Protein AF-A0A3M0XCK5-F1 (afdb_monomer)

pLDDT: mean 71.59, std 13.62, range [34.06, 92.69]

Nearest PDB structures (foldseek):
  4j7a-assembly2_C  TM=4.724E-01  e=4.457E+00  uncultured bacterium
  4nx9-assembly1_A  TM=5.569E-01  e=8.653E+00  Pseudomonas aeruginosa

Secondary structure (DSSP, 8-state):
-HHHHHHHHHHHHHHHHHHHHHHHHHHHHHHHHHHHH---------EEEEEEEEE-TTS-EEEEEEEEETT--HHHHHHHHHHHHHHHT--TTS--SEEEES-TT-------

Mean predicted aligned error: 17.14 Å

Structure (mmCIF, N/CA/C/O backbone):
data_AF-A0A3M0XCK5-F1
#
_entry.id   AF-A0A3M0XCK5-F1
#
loop_
_atom_site.group_PDB
_atom_site.id
_atom_site.type_symbol
_atom_site.label_atom_id
_atom_site.label_alt_id
_atom_site.label_comp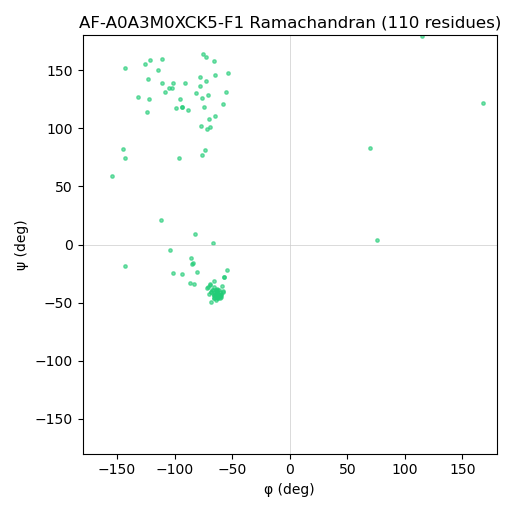_id
_atom_site.label_asym_id
_atom_site.label_entity_id
_atom_site.label_seq_id
_atom_site.pdbx_PDB_ins_code
_atom_site.Cartn_x
_atom_site.Cartn_y
_atom_site.Cartn_z
_atom_site.occupancy
_atom_site.B_iso_or_equiv
_atom_site.auth_seq_id
_atom_site.auth_comp_id
_atom_site.auth_asym_id
_atom_site.auth_atom_id
_atom_site.pdbx_PDB_model_num
ATOM 1 N N . MET A 1 1 ? 56.580 -17.376 -54.289 1.00 51.50 1 MET A N 1
ATOM 2 C CA . MET A 1 1 ? 55.164 -17.792 -54.168 1.00 51.50 1 MET A CA 1
ATOM 3 C C . MET A 1 1 ? 54.723 -18.289 -52.784 1.00 51.50 1 MET A C 1
ATOM 5 O O . MET A 1 1 ? 53.532 -18.282 -52.539 1.00 51.50 1 MET A O 1
ATOM 9 N N . LYS A 1 2 ? 55.600 -18.695 -51.843 1.00 52.06 2 LYS A N 1
ATOM 10 C CA . LYS A 1 2 ? 55.170 -19.119 -50.481 1.00 52.06 2 LYS A CA 1
ATOM 11 C C . LYS A 1 2 ? 54.982 -17.973 -49.466 1.00 52.06 2 LYS A C 1
ATOM 13 O O . LYS A 1 2 ? 54.391 -18.191 -48.415 1.00 52.06 2 LYS A O 1
ATOM 18 N N . LYS A 1 3 ? 55.524 -16.781 -49.748 1.00 56.19 3 LYS A N 1
ATOM 19 C CA . LYS A 1 3 ? 55.550 -15.635 -48.820 1.00 56.19 3 LYS A CA 1
ATOM 20 C C . LYS A 1 3 ? 54.241 -14.833 -48.847 1.00 56.19 3 LYS A C 1
ATOM 22 O O . LYS A 1 3 ? 53.794 -14.386 -47.798 1.00 56.19 3 LYS A O 1
ATOM 27 N N . ASP A 1 4 ? 53.607 -14.746 -50.015 1.00 59.53 4 ASP A N 1
ATOM 28 C CA . ASP A 1 4 ? 52.388 -13.955 -50.238 1.00 59.53 4 ASP A CA 1
ATOM 29 C C . ASP A 1 4 ? 51.154 -14.587 -49.577 1.00 59.53 4 ASP A C 1
ATOM 31 O O . ASP A 1 4 ? 50.354 -13.892 -48.957 1.00 59.53 4 ASP A O 1
ATOM 35 N N . ASN A 1 5 ? 51.059 -15.922 -49.586 1.00 64.62 5 ASN A N 1
ATOM 36 C CA . ASN A 1 5 ? 49.941 -16.642 -48.965 1.00 64.62 5 ASN A CA 1
ATOM 37 C C . ASN A 1 5 ? 49.905 -16.482 -47.437 1.00 64.62 5 ASN A C 1
ATOM 39 O O . ASN A 1 5 ? 48.830 -16.337 -46.869 1.00 64.62 5 ASN A O 1
ATOM 43 N N . LYS A 1 6 ? 51.069 -16.433 -46.769 1.00 71.88 6 LYS A N 1
ATOM 44 C CA . LYS A 1 6 ? 51.130 -16.208 -45.312 1.00 71.88 6 LYS A CA 1
ATOM 45 C C . LYS A 1 6 ? 50.719 -14.789 -44.920 1.00 71.88 6 LYS A C 1
ATOM 47 O O . LYS A 1 6 ? 50.135 -14.583 -43.858 1.00 71.88 6 LYS A O 1
ATOM 52 N N . LEU A 1 7 ? 51.037 -13.813 -45.770 1.00 74.19 7 LEU A N 1
ATOM 53 C CA . LEU A 1 7 ? 50.637 -12.419 -45.585 1.00 74.19 7 LEU A CA 1
ATOM 54 C C . LEU A 1 7 ? 49.121 -12.266 -45.750 1.00 74.19 7 LEU A C 1
ATOM 56 O O . LEU A 1 7 ? 48.487 -11.599 -44.936 1.00 74.19 7 LEU A O 1
ATOM 60 N N . LEU A 1 8 ? 48.543 -12.957 -46.738 1.00 79.12 8 LEU A N 1
ATOM 61 C CA . LEU A 1 8 ? 47.099 -13.002 -46.957 1.00 79.12 8 LEU A CA 1
ATOM 62 C C . LEU A 1 8 ? 46.362 -13.679 -45.790 1.00 79.12 8 LEU A C 1
ATOM 64 O O . LEU A 1 8 ? 45.410 -13.109 -45.269 1.00 79.12 8 LEU A O 1
ATOM 68 N N . GLU A 1 9 ? 46.824 -14.844 -45.324 1.00 78.88 9 GLU A N 1
ATOM 69 C CA . GLU A 1 9 ? 46.229 -15.539 -44.170 1.00 78.88 9 GLU A CA 1
ATOM 70 C C . GLU A 1 9 ? 46.262 -14.681 -42.901 1.00 78.88 9 GLU A C 1
ATOM 72 O O . GLU A 1 9 ? 45.264 -14.588 -42.188 1.00 78.88 9 GLU A O 1
ATOM 77 N N . THR A 1 10 ? 47.381 -13.999 -42.643 1.00 84.25 10 THR A N 1
ATOM 78 C CA . THR A 1 10 ? 47.520 -13.123 -41.468 1.00 84.25 10 THR A CA 1
ATOM 79 C C . THR A 1 10 ? 46.604 -11.900 -41.572 1.00 84.25 10 THR A C 1
ATOM 81 O O . THR A 1 10 ? 45.992 -11.504 -40.580 1.00 84.25 10 THR A O 1
ATOM 84 N N . ALA A 1 11 ? 46.460 -11.323 -42.770 1.00 83.62 11 ALA A N 1
ATOM 85 C CA . ALA A 1 11 ? 45.554 -10.202 -43.009 1.00 83.62 11 ALA A CA 1
ATOM 86 C C . ALA A 1 11 ? 44.083 -10.604 -42.821 1.00 83.62 11 ALA A C 1
ATOM 88 O O . ALA A 1 11 ? 43.331 -9.883 -42.167 1.00 83.62 11 ALA A O 1
ATOM 89 N N . VAL A 1 12 ? 43.684 -11.775 -43.332 1.00 88.06 12 VAL A N 1
ATOM 90 C CA . VAL A 1 12 ? 42.327 -12.317 -43.157 1.00 88.06 12 VAL A CA 1
ATOM 91 C C . VAL A 1 12 ? 42.046 -12.601 -41.681 1.00 88.06 12 VAL A C 1
ATOM 93 O O . VAL A 1 12 ? 40.998 -12.201 -41.176 1.00 88.06 12 VAL A O 1
ATOM 96 N N . LEU A 1 13 ? 42.995 -13.209 -40.962 1.00 87.62 13 LEU A N 1
ATOM 97 C CA . LEU A 1 13 ? 42.865 -13.470 -39.526 1.00 87.62 13 LEU A CA 1
ATOM 98 C C . LEU A 1 13 ? 42.688 -12.166 -38.730 1.00 87.62 13 LEU A C 1
ATOM 100 O O . LEU A 1 13 ? 41.816 -12.079 -37.866 1.00 87.62 13 LEU A O 1
ATOM 104 N N . GLY A 1 14 ? 43.467 -11.130 -39.057 1.00 89.00 14 GLY A N 1
ATOM 105 C CA . GLY A 1 14 ? 43.337 -9.808 -38.442 1.00 89.00 14 GLY A CA 1
ATOM 106 C C . GLY A 1 14 ? 41.962 -9.179 -38.679 1.00 89.00 14 GLY A C 1
ATOM 107 O O . GLY A 1 14 ? 41.361 -8.632 -37.755 1.00 89.00 14 GLY A O 1
ATOM 108 N N . LEU A 1 15 ? 41.421 -9.315 -39.890 1.00 90.44 15 LEU A N 1
ATOM 109 C CA . LEU A 1 15 ? 40.112 -8.773 -40.262 1.00 90.44 15 LEU A CA 1
ATOM 110 C C . LEU A 1 15 ? 38.966 -9.462 -39.500 1.00 90.44 15 LEU A C 1
ATOM 112 O O . LEU A 1 15 ? 38.040 -8.793 -39.032 1.00 90.44 15 LEU A O 1
ATOM 116 N N . VAL A 1 16 ? 39.062 -10.780 -39.298 1.00 92.69 16 VAL A N 1
ATOM 117 C CA . VAL A 1 16 ? 38.109 -11.561 -38.486 1.00 92.69 16 VAL A CA 1
ATOM 118 C C . VAL A 1 16 ? 38.147 -11.134 -37.014 1.00 92.69 16 VAL A C 1
ATOM 120 O O . VAL A 1 16 ? 37.102 -10.964 -36.388 1.00 92.69 16 VAL A O 1
ATOM 123 N N . ILE A 1 17 ? 39.337 -10.897 -36.459 1.00 92.38 17 ILE A N 1
ATOM 124 C CA . ILE A 1 17 ? 39.481 -10.443 -35.068 1.00 92.38 17 ILE A CA 1
ATOM 125 C C . ILE A 1 17 ? 38.866 -9.049 -34.883 1.00 92.38 17 ILE A C 1
ATOM 127 O O . ILE A 1 17 ? 38.115 -8.828 -33.932 1.00 92.38 17 ILE A O 1
ATOM 131 N N . ILE A 1 18 ? 39.134 -8.118 -35.804 1.00 92.62 18 ILE A N 1
ATOM 132 C CA . ILE A 1 18 ? 38.596 -6.750 -35.737 1.00 92.62 18 ILE A CA 1
ATOM 133 C C . ILE A 1 18 ? 37.066 -6.763 -35.827 1.00 92.62 18 ILE A C 1
ATOM 135 O O . ILE A 1 18 ? 36.396 -6.126 -35.016 1.00 92.62 18 ILE A O 1
ATOM 139 N N . THR A 1 19 ? 36.500 -7.517 -36.771 1.00 91.25 19 THR A N 1
ATOM 140 C CA . THR A 1 19 ? 35.037 -7.630 -36.912 1.00 91.25 19 THR A CA 1
ATOM 141 C C . THR A 1 19 ? 34.385 -8.275 -35.689 1.00 91.25 19 THR A C 1
ATOM 143 O O . THR A 1 19 ? 33.349 -7.788 -35.230 1.00 91.25 19 THR A O 1
ATOM 146 N N . GLY A 1 20 ? 35.017 -9.292 -35.094 1.00 91.81 20 GLY A N 1
ATOM 147 C CA . GLY A 1 20 ? 34.568 -9.889 -33.835 1.00 91.81 20 GLY A CA 1
ATOM 148 C C . GLY A 1 20 ? 34.554 -8.893 -32.670 1.00 91.81 20 GLY A C 1
ATOM 149 O O . GLY A 1 20 ? 33.559 -8.798 -31.951 1.00 91.81 20 GLY A O 1
ATOM 150 N N . LEU A 1 21 ? 35.617 -8.098 -32.511 1.00 92.38 21 LEU A N 1
ATOM 151 C CA . LEU A 1 21 ? 35.701 -7.077 -31.459 1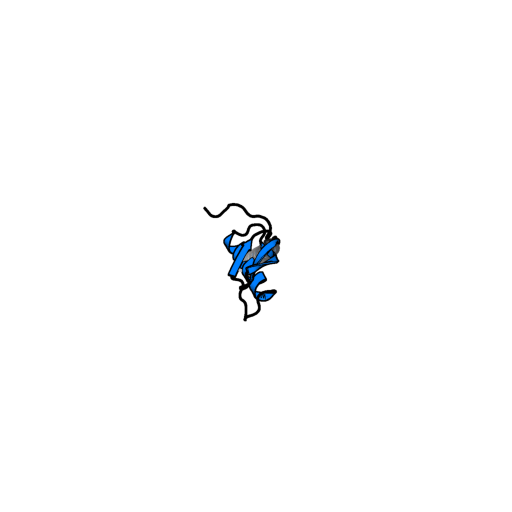.00 92.38 21 LEU A CA 1
ATOM 152 C C . LEU A 1 21 ? 34.630 -5.990 -31.616 1.00 92.38 21 LEU A C 1
ATOM 154 O O . LEU A 1 21 ? 34.017 -5.588 -30.626 1.00 92.38 21 LEU A O 1
ATOM 158 N N . VAL A 1 22 ? 34.361 -5.553 -32.848 1.00 90.31 22 VAL A N 1
ATOM 159 C CA . VAL A 1 22 ? 33.296 -4.581 -33.135 1.00 90.31 22 VAL A CA 1
ATOM 160 C C . VAL A 1 22 ? 31.925 -5.155 -32.771 1.00 90.31 22 VAL A C 1
ATOM 162 O O . VAL A 1 22 ? 31.147 -4.485 -32.093 1.00 90.31 22 VAL A O 1
ATOM 165 N N . ALA A 1 23 ? 31.632 -6.405 -33.141 1.00 88.06 23 ALA A N 1
ATOM 166 C CA . ALA A 1 23 ? 30.363 -7.048 -32.797 1.00 88.06 23 ALA A CA 1
ATOM 167 C C . ALA A 1 23 ? 30.153 -7.147 -31.274 1.00 88.06 23 ALA A C 1
ATOM 169 O O . ALA A 1 23 ? 29.082 -6.797 -30.774 1.00 88.06 23 ALA A O 1
ATOM 170 N N . ILE A 1 24 ? 31.189 -7.548 -30.527 1.00 87.88 24 ILE A N 1
ATOM 171 C CA . ILE A 1 24 ? 31.149 -7.622 -29.057 1.00 87.88 24 ILE A CA 1
ATOM 172 C C . ILE A 1 24 ? 30.919 -6.233 -28.449 1.00 87.88 24 ILE A C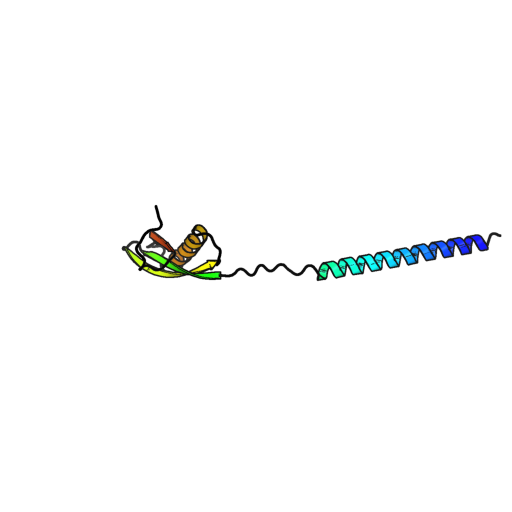 1
ATOM 174 O O . ILE A 1 24 ? 30.089 -6.085 -27.549 1.00 87.88 24 ILE A O 1
ATOM 178 N N . TYR A 1 25 ? 31.600 -5.206 -28.965 1.00 84.94 25 TYR A N 1
ATOM 179 C CA . TYR A 1 25 ? 31.425 -3.825 -28.518 1.00 84.94 25 TYR A CA 1
ATOM 180 C C . TYR A 1 25 ? 29.980 -3.335 -28.706 1.00 84.94 25 TYR A C 1
ATOM 182 O O . TYR A 1 25 ? 29.388 -2.776 -27.779 1.00 84.94 25 TYR A O 1
ATOM 190 N N . TYR A 1 26 ? 29.377 -3.608 -29.868 1.00 84.44 26 TYR A N 1
ATOM 191 C CA . TYR A 1 26 ? 27.976 -3.271 -30.130 1.00 84.44 26 TYR A CA 1
ATOM 192 C C . TYR A 1 26 ? 27.011 -4.034 -29.216 1.00 84.44 26 TYR A C 1
ATOM 194 O O . TYR A 1 26 ? 26.095 -3.424 -28.663 1.00 84.44 26 TYR A O 1
ATOM 202 N N . MET A 1 27 ? 27.219 -5.337 -28.996 1.00 80.75 27 MET A N 1
ATOM 203 C CA . MET A 1 27 ? 26.384 -6.110 -28.066 1.00 80.75 27 MET A CA 1
ATOM 204 C C . MET A 1 27 ? 26.472 -5.568 -26.634 1.00 80.75 27 MET A C 1
ATOM 206 O O . MET A 1 27 ? 25.451 -5.479 -25.952 1.00 80.75 27 MET A O 1
ATOM 210 N N . TYR A 1 28 ? 27.661 -5.154 -26.187 1.00 79.69 28 TYR A N 1
ATOM 211 C CA . TYR A 1 28 ? 27.846 -4.574 -24.859 1.00 79.69 28 TYR A CA 1
ATOM 212 C C . TYR A 1 28 ? 27.123 -3.230 -24.712 1.00 79.69 28 TYR A C 1
ATOM 214 O O . TYR A 1 28 ? 26.429 -3.018 -23.717 1.00 79.69 28 TYR A O 1
ATOM 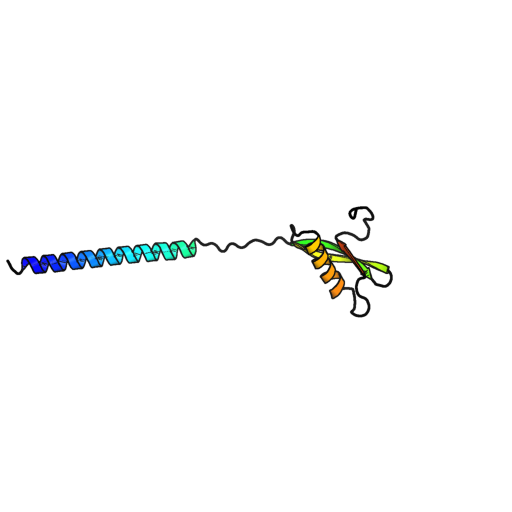222 N N . GLN A 1 29 ? 27.207 -2.350 -25.714 1.00 76.19 29 GLN A N 1
ATOM 223 C CA . GLN A 1 29 ? 26.471 -1.080 -25.729 1.00 76.19 29 GLN A CA 1
ATOM 224 C C . GLN A 1 29 ? 24.951 -1.276 -25.757 1.00 76.19 29 GLN A C 1
ATOM 226 O O . GLN A 1 29 ? 24.228 -0.599 -25.032 1.00 76.19 29 GLN A O 1
ATOM 231 N N . VAL A 1 30 ? 24.447 -2.224 -26.550 1.00 72.25 30 VAL A N 1
ATOM 232 C CA . VAL A 1 30 ? 23.004 -2.497 -26.629 1.00 72.25 30 VAL A CA 1
ATOM 233 C C . VAL A 1 30 ? 22.488 -3.103 -25.325 1.00 72.25 30 VAL A C 1
ATOM 235 O O . VAL A 1 30 ? 21.424 -2.707 -24.853 1.00 72.25 30 VAL A O 1
ATOM 238 N N . ASN A 1 31 ? 23.235 -4.023 -24.712 1.00 65.25 31 ASN A N 1
ATOM 239 C CA . ASN A 1 31 ? 22.831 -4.645 -23.451 1.00 65.25 31 ASN A CA 1
ATOM 240 C C . ASN A 1 31 ? 22.892 -3.662 -22.280 1.00 65.25 31 ASN A C 1
ATOM 242 O O . ASN A 1 31 ? 21.957 -3.614 -21.483 1.00 65.25 31 ASN A O 1
ATOM 246 N N . THR A 1 32 ? 23.942 -2.841 -22.199 1.00 63.09 32 THR A N 1
ATOM 247 C CA . THR A 1 32 ? 24.022 -1.784 -21.181 1.00 63.09 32 THR A CA 1
ATOM 248 C C . THR A 1 32 ? 22.949 -0.722 -21.418 1.00 63.09 32 THR A C 1
ATOM 250 O O . THR A 1 32 ? 22.197 -0.417 -20.499 1.00 63.09 32 THR A O 1
ATOM 253 N N . GLY A 1 33 ? 22.764 -0.250 -22.654 1.00 59.50 33 GLY A N 1
ATOM 254 C CA . GLY A 1 33 ? 21.701 0.693 -23.015 1.00 59.50 33 GLY A CA 1
ATOM 255 C C . GLY A 1 33 ? 20.292 0.181 -22.695 1.00 59.50 33 GLY A C 1
ATOM 256 O O . GLY A 1 33 ? 19.472 0.928 -22.165 1.00 59.50 33 GLY A O 1
ATOM 257 N N . ARG A 1 34 ? 20.006 -1.107 -22.932 1.00 58.81 34 ARG A N 1
ATOM 258 C CA . ARG A 1 34 ? 18.721 -1.728 -22.559 1.00 58.81 34 ARG A CA 1
ATOM 259 C C . ARG A 1 34 ? 18.542 -1.868 -21.048 1.00 58.81 34 ARG A C 1
ATOM 261 O O . ARG A 1 34 ? 17.424 -1.687 -20.576 1.00 58.81 34 ARG A O 1
ATOM 268 N N . ALA A 1 35 ? 19.614 -2.134 -20.300 1.00 58.66 35 ALA A N 1
ATOM 269 C CA . ALA A 1 35 ? 19.564 -2.201 -18.840 1.00 58.66 35 ALA A CA 1
ATOM 270 C C . ALA A 1 35 ? 19.238 -0.838 -18.199 1.00 58.66 35 ALA A C 1
ATOM 272 O O . ALA A 1 35 ? 18.557 -0.796 -17.180 1.00 58.66 35 ALA A O 1
ATOM 273 N N . PHE A 1 36 ? 19.646 0.277 -18.817 1.00 57.19 36 PHE A N 1
ATOM 274 C CA . PHE A 1 36 ? 19.281 1.625 -18.354 1.00 57.19 36 PHE A CA 1
ATOM 275 C C . PHE A 1 36 ? 17.873 2.071 -18.783 1.00 57.19 36 PHE A C 1
ATOM 277 O O . PHE A 1 36 ? 17.282 2.928 -18.131 1.00 57.19 36 PHE A O 1
ATOM 284 N N . LEU A 1 37 ? 17.321 1.505 -19.862 1.00 56.44 37 LEU A N 1
ATOM 285 C CA . LEU A 1 37 ? 15.985 1.854 -20.369 1.00 56.44 37 LEU A CA 1
ATOM 286 C C . LEU A 1 37 ? 14.843 1.084 -19.693 1.00 56.44 37 LEU A C 1
ATOM 288 O O . LEU A 1 37 ? 13.680 1.455 -19.856 1.00 56.44 37 LEU A O 1
ATOM 292 N N . GLN A 1 38 ? 15.140 0.039 -18.917 1.00 56.06 38 GLN A N 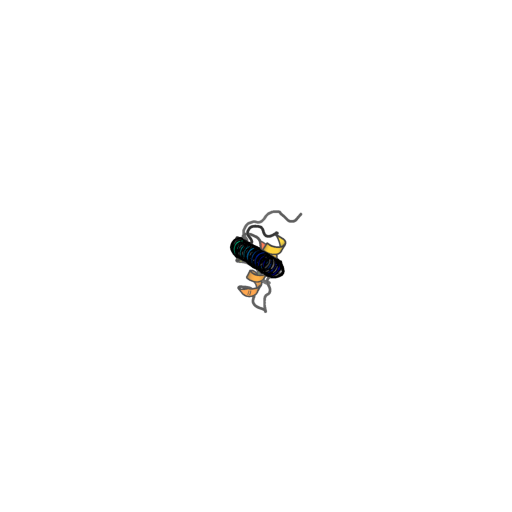1
ATOM 293 C CA . GLN A 1 38 ? 14.160 -0.571 -18.020 1.00 56.06 38 GLN A CA 1
ATOM 294 C C . GLN A 1 38 ? 13.982 0.324 -16.792 1.00 56.06 38 GLN A C 1
ATOM 296 O O . GLN A 1 38 ? 14.509 0.059 -15.714 1.00 56.06 38 GLN A O 1
ATOM 301 N N . ALA A 1 39 ? 13.242 1.419 -16.972 1.00 56.34 39 ALA A N 1
ATOM 302 C CA . ALA A 1 39 ? 12.796 2.232 -15.856 1.00 56.34 39 ALA A CA 1
ATOM 303 C C . ALA A 1 39 ? 12.032 1.332 -14.864 1.00 56.34 39 ALA A C 1
ATOM 305 O O . ALA A 1 39 ? 11.159 0.566 -15.291 1.00 56.34 39 ALA A O 1
ATOM 306 N N . PRO A 1 40 ? 12.340 1.395 -13.558 1.00 58.66 40 PRO A N 1
ATOM 307 C CA . PRO A 1 40 ? 11.577 0.667 -12.558 1.00 58.66 40 PRO A CA 1
ATOM 308 C C . PRO A 1 40 ? 10.114 1.110 -12.638 1.00 58.66 40 PRO A C 1
ATOM 310 O O . PRO A 1 40 ? 9.794 2.291 -12.496 1.00 58.66 40 PRO A O 1
ATOM 313 N N . GLN A 1 41 ? 9.225 0.156 -12.903 1.00 57.19 41 GLN A N 1
ATOM 314 C CA . GLN A 1 41 ? 7.784 0.382 -12.915 1.00 57.19 41 GLN A CA 1
ATOM 315 C C . GLN A 1 41 ? 7.313 0.529 -11.466 1.00 57.19 41 GLN A C 1
ATOM 317 O O . GLN A 1 41 ? 6.865 -0.427 -10.838 1.00 57.19 41 GLN A O 1
ATOM 322 N N . PHE A 1 42 ? 7.478 1.720 -10.894 1.00 56.06 42 PHE A N 1
ATOM 323 C CA . PHE A 1 42 ? 6.882 2.045 -9.607 1.00 56.06 42 PHE A CA 1
ATOM 324 C C . PHE A 1 42 ? 5.400 2.342 -9.824 1.00 56.06 42 PHE A C 1
ATOM 326 O O . PHE A 1 42 ? 5.028 3.428 -10.270 1.00 56.06 42 PHE A O 1
ATOM 333 N N . THR A 1 43 ? 4.541 1.380 -9.504 1.00 57.47 43 THR A N 1
ATOM 334 C CA . THR A 1 43 ? 3.105 1.632 -9.402 1.00 57.47 43 THR A CA 1
ATOM 335 C C . THR A 1 43 ? 2.884 2.490 -8.161 1.00 57.47 43 THR A C 1
ATOM 337 O O . THR A 1 43 ? 3.071 2.029 -7.035 1.00 57.47 43 THR A O 1
ATOM 340 N N . VAL A 1 44 ? 2.551 3.769 -8.347 1.00 58.81 44 VAL A N 1
ATOM 341 C CA . VAL A 1 44 ? 2.231 4.666 -7.230 1.00 58.81 44 VAL A CA 1
ATOM 342 C C . VAL A 1 44 ? 0.910 4.205 -6.632 1.00 58.81 44 VAL A C 1
ATOM 344 O O . VAL A 1 44 ? -0.164 4.471 -7.166 1.00 58.81 44 VAL A O 1
ATOM 347 N N . VAL A 1 45 ? 1.003 3.490 -5.519 1.00 63.97 45 VAL A N 1
ATOM 348 C CA . VAL A 1 45 ? -0.153 3.013 -4.774 1.00 63.97 45 VAL A CA 1
ATOM 349 C C . VAL A 1 45 ? -0.809 4.209 -4.076 1.00 63.97 45 VAL A C 1
ATOM 351 O O . VAL A 1 45 ? -0.325 4.688 -3.048 1.00 63.97 45 VAL A O 1
ATOM 354 N N . GLN A 1 46 ? -1.887 4.742 -4.658 1.00 69.50 46 GLN A N 1
ATOM 355 C CA . GLN A 1 46 ? -2.644 5.837 -4.051 1.00 69.50 46 GLN A CA 1
ATOM 356 C C . GLN A 1 46 ? -3.475 5.309 -2.883 1.00 69.50 46 GLN A C 1
ATOM 358 O O . GLN A 1 46 ? -4.372 4.487 -3.053 1.00 69.50 46 GLN A O 1
ATOM 363 N N . THR A 1 47 ? -3.197 5.820 -1.689 1.00 75.69 47 THR A N 1
ATOM 364 C CA . THR A 1 47 ? -3.978 5.528 -0.485 1.00 75.69 47 THR A CA 1
ATOM 365 C C . THR A 1 47 ? -4.851 6.716 -0.123 1.00 75.69 47 THR A C 1
ATOM 367 O O . THR A 1 47 ? -4.361 7.846 -0.094 1.00 75.69 47 THR A O 1
ATOM 370 N N . THR A 1 48 ? -6.110 6.458 0.201 1.00 80.00 48 THR A N 1
ATOM 371 C CA . THR A 1 48 ? -7.058 7.440 0.726 1.00 80.00 48 THR A CA 1
ATOM 372 C C . THR A 1 48 ? -7.375 7.136 2.190 1.00 80.00 48 THR A C 1
ATOM 374 O O . THR A 1 48 ? -7.148 6.026 2.672 1.00 80.00 48 THR A O 1
ATOM 377 N N . TYR A 1 49 ? -7.870 8.136 2.914 1.00 78.81 49 TYR A N 1
ATOM 378 C CA . TYR A 1 49 ? -8.408 7.933 4.254 1.00 78.81 49 TYR A CA 1
ATOM 379 C C . TYR A 1 49 ? -9.915 7.754 4.157 1.00 78.81 49 TYR A C 1
ATOM 381 O O . TYR A 1 49 ? -10.610 8.616 3.618 1.00 78.81 49 TYR A O 1
ATOM 389 N N . GLU A 1 50 ? -10.409 6.655 4.707 1.00 81.31 50 GLU A N 1
ATOM 390 C CA . GLU A 1 50 ? -11.834 6.408 4.860 1.00 81.31 50 GLU A CA 1
ATOM 391 C C . GLU A 1 50 ? -12.220 6.375 6.337 1.00 81.31 50 GLU A C 1
ATOM 393 O O . GLU A 1 50 ? -11.425 6.057 7.225 1.00 81.31 50 GLU A O 1
ATOM 398 N N . TYR A 1 51 ? -13.464 6.765 6.592 1.00 83.94 51 TYR A N 1
ATOM 399 C CA . TYR A 1 51 ? -14.076 6.644 7.905 1.00 83.94 51 TYR A CA 1
ATOM 400 C C . TYR A 1 51 ? -14.504 5.194 8.102 1.00 83.94 51 TYR A C 1
ATOM 402 O O . TYR A 1 51 ? -15.085 4.604 7.200 1.00 83.94 51 TYR A O 1
ATOM 410 N N . CYS A 1 52 ? -14.251 4.639 9.275 1.00 84.06 52 CYS A N 1
ATOM 411 C CA . CYS A 1 52 ? -14.684 3.312 9.669 1.00 84.06 52 CYS A CA 1
ATOM 412 C C . CYS A 1 52 ? -15.522 3.451 10.937 1.00 84.06 52 CYS A C 1
ATOM 414 O O . CYS A 1 52 ? -15.073 4.021 11.933 1.00 84.06 52 CYS A O 1
ATOM 416 N N . CYS A 1 53 ? -16.741 2.938 10.903 1.00 83.62 53 CYS A N 1
ATOM 417 C CA . CYS A 1 53 ? -17.626 2.898 12.048 1.00 83.62 53 CYS A CA 1
ATOM 418 C C . CYS A 1 53 ? -17.471 1.560 12.772 1.00 83.62 53 CYS A C 1
ATOM 420 O O . CYS A 1 53 ? -17.755 0.502 12.202 1.00 83.62 53 CYS A O 1
ATOM 422 N N . CYS A 1 54 ? -17.049 1.621 14.032 1.00 81.44 54 CYS A N 1
ATOM 423 C CA . CYS A 1 54 ? -16.832 0.463 14.887 1.00 81.44 54 CYS A CA 1
ATOM 424 C C . CYS A 1 54 ? -17.880 0.435 16.013 1.00 81.44 54 CYS A C 1
ATOM 426 O O . CYS A 1 54 ? -18.166 1.470 16.623 1.00 81.44 54 CYS A O 1
ATOM 428 N N . ALA A 1 55 ? -18.417 -0.741 16.348 1.00 77.81 55 ALA A N 1
ATOM 429 C CA . ALA A 1 55 ? -19.238 -0.935 17.548 1.00 77.81 55 ALA A CA 1
ATOM 430 C C . ALA A 1 55 ? -18.499 -1.747 18.612 1.00 77.81 55 ALA A C 1
ATOM 432 O O . ALA A 1 55 ? -17.9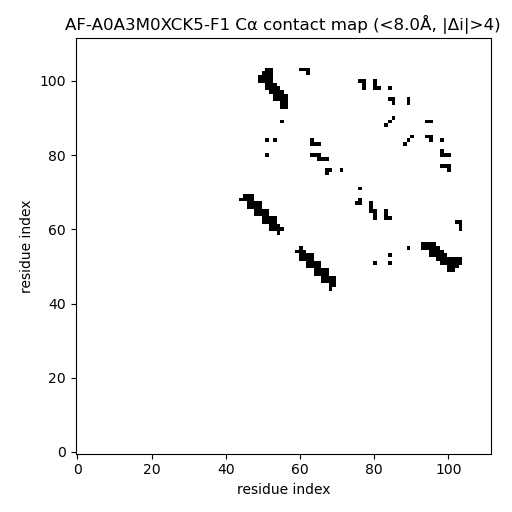83 -2.827 18.336 1.00 77.81 55 ALA A O 1
ATOM 433 N N . THR A 1 56 ? -18.509 -1.259 19.850 1.00 73.38 56 THR A N 1
ATOM 434 C CA . THR A 1 56 ? -18.085 -2.039 21.025 1.00 73.38 56 THR A CA 1
ATOM 435 C C . THR A 1 56 ? -19.139 -3.072 21.428 1.00 73.38 56 THR A C 1
ATOM 437 O O . THR A 1 56 ? -20.315 -2.932 21.088 1.00 73.38 56 THR A O 1
ATOM 440 N N . GLN A 1 57 ? -18.753 -4.055 22.249 1.00 68.06 57 GLN A N 1
ATOM 441 C CA . GLN A 1 57 ? -19.705 -5.009 22.840 1.00 68.06 57 GLN A CA 1
ATOM 442 C C . GLN A 1 57 ? -20.826 -4.347 23.652 1.00 68.06 57 GLN A C 1
ATOM 444 O O . GLN A 1 57 ? -21.938 -4.857 23.715 1.00 68.06 57 GLN A O 1
ATOM 449 N N . ASN A 1 58 ? -20.553 -3.170 24.218 1.00 67.19 58 ASN A N 1
ATOM 450 C CA . ASN A 1 58 ? -21.517 -2.394 24.996 1.00 67.19 58 ASN A CA 1
ATOM 451 C C . ASN A 1 58 ? -22.465 -1.555 24.115 1.00 67.19 58 ASN A C 1
ATOM 453 O O . ASN A 1 58 ? -23.162 -0.680 24.627 1.00 67.19 58 ASN A O 1
ATOM 457 N N . GLY A 1 59 ? -22.451 -1.747 22.791 1.00 70.25 59 GLY A N 1
ATOM 458 C CA . GLY A 1 59 ? -23.320 -1.040 21.846 1.00 70.25 59 GLY A CA 1
ATOM 459 C C . GLY A 1 59 ? -22.921 0.412 21.562 1.00 70.25 59 GLY A C 1
ATOM 460 O O . GLY A 1 59 ? -23.628 1.103 20.831 1.00 70.25 59 GLY A O 1
ATOM 461 N N . LYS A 1 60 ? -21.794 0.899 22.104 1.00 73.50 60 LYS A N 1
ATOM 462 C CA . LYS A 1 60 ? -21.269 2.232 21.767 1.00 73.50 60 LYS A CA 1
ATOM 463 C C . LYS A 1 60 ? -20.607 2.199 20.393 1.00 73.50 60 LYS A C 1
ATOM 465 O O . LYS A 1 60 ? -19.711 1.379 20.178 1.00 73.50 60 LYS A O 1
ATOM 470 N N . LEU A 1 61 ? -21.040 3.105 19.518 1.00 77.12 61 LEU A N 1
ATOM 471 C CA . LEU A 1 61 ? -20.470 3.350 18.195 1.00 77.12 61 LEU A CA 1
ATOM 472 C C . LEU A 1 61 ? -19.387 4.426 18.284 1.00 77.12 61 LEU A C 1
ATOM 474 O O . LEU A 1 61 ? -19.567 5.425 18.983 1.00 77.12 61 LEU A O 1
ATOM 478 N N . PHE A 1 62 ? -18.287 4.232 17.570 1.00 77.56 62 PHE A N 1
ATOM 479 C CA . PHE A 1 62 ? -17.222 5.220 17.437 1.00 77.56 62 PHE A CA 1
ATOM 480 C C . PHE A 1 62 ? -16.641 5.190 16.022 1.00 77.56 62 PHE A C 1
ATOM 482 O O . PHE A 1 62 ? -16.675 4.166 15.342 1.00 77.56 62 PHE A O 1
ATOM 489 N N . GLU A 1 63 ? -16.125 6.333 15.579 1.00 81.25 63 GLU A N 1
ATOM 490 C CA . GLU A 1 63 ? -15.533 6.496 14.253 1.00 81.25 63 GLU A CA 1
ATOM 491 C C . GLU A 1 63 ? -14.010 6.471 14.353 1.00 81.25 63 GLU A C 1
ATOM 493 O O . GLU A 1 63 ? -13.419 7.145 15.202 1.00 81.25 63 GLU A O 1
ATOM 498 N N . VAL A 1 64 ? -13.373 5.723 13.459 1.00 81.00 64 VAL A N 1
ATOM 499 C CA . VAL A 1 64 ? -11.918 5.694 13.294 1.00 81.00 64 VAL A CA 1
ATOM 500 C C . VAL A 1 64 ? -11.559 5.988 11.847 1.00 81.00 64 VAL A C 1
ATOM 502 O O . VAL A 1 64 ? -12.356 5.772 10.940 1.00 81.00 64 VAL A O 1
ATOM 505 N N . TYR A 1 65 ? -10.352 6.491 11.622 1.00 82.38 65 TYR A N 1
ATOM 506 C CA . TYR A 1 65 ? -9.842 6.744 10.279 1.00 82.38 65 TYR A CA 1
ATOM 507 C C . TYR A 1 65 ? -8.943 5.587 9.855 1.00 82.38 65 TYR A C 1
ATOM 509 O O . TYR A 1 65 ? -7.903 5.354 10.479 1.00 82.38 65 TYR A O 1
ATOM 517 N N . GLY A 1 66 ? -9.346 4.882 8.801 1.00 77.81 66 GLY A N 1
ATOM 518 C CA . GLY A 1 66 ? -8.566 3.827 8.167 1.00 77.81 66 GLY A CA 1
ATOM 519 C C . GLY A 1 66 ? -7.897 4.321 6.895 1.00 77.81 66 GLY A C 1
ATOM 520 O O . GLY A 1 66 ? -8.475 5.078 6.119 1.00 77.81 66 GLY A O 1
ATOM 521 N N . LYS A 1 67 ? -6.648 3.908 6.684 1.00 81.06 67 LYS A N 1
ATOM 522 C CA . LYS A 1 67 ? -5.936 4.147 5.431 1.00 81.06 67 LYS A CA 1
ATOM 523 C C . LYS A 1 67 ? -6.243 2.978 4.500 1.00 81.06 67 LYS A C 1
ATOM 525 O O . LYS A 1 67 ? -5.864 1.854 4.809 1.00 81.06 67 LYS A O 1
ATOM 530 N N . VAL A 1 68 ? -6.913 3.247 3.387 1.00 80.94 68 VAL A N 1
ATOM 531 C CA . VAL A 1 68 ? -7.311 2.239 2.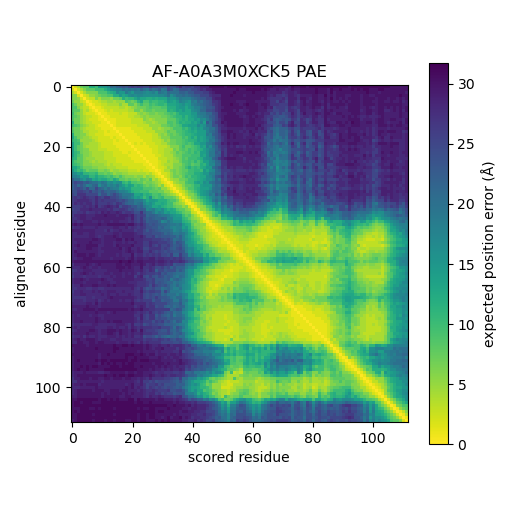392 1.00 80.94 68 VAL A CA 1
ATOM 532 C C . VAL A 1 68 ? -6.722 2.586 1.031 1.00 80.94 68 VAL A C 1
ATOM 534 O O . VAL A 1 68 ? -6.346 3.736 0.784 1.00 80.94 68 VAL A O 1
ATOM 537 N N . LEU A 1 69 ? -6.601 1.610 0.134 1.00 80.44 69 LEU A N 1
ATOM 538 C CA . LEU A 1 69 ? -6.210 1.906 -1.243 1.00 80.44 69 LEU A CA 1
ATOM 539 C C . LEU A 1 69 ? -7.398 2.574 -1.937 1.00 80.44 69 LEU A C 1
ATOM 541 O O . LEU A 1 69 ? -8.554 2.229 -1.693 1.00 80.44 69 LEU A O 1
ATOM 545 N N . LYS A 1 70 ? -7.117 3.575 -2.771 1.00 72.38 70 LYS A N 1
ATOM 546 C CA . LYS A 1 70 ? -8.149 4.411 -3.397 1.00 72.38 70 LYS A CA 1
ATOM 547 C C . LYS A 1 70 ? -9.136 3.602 -4.248 1.00 72.38 70 LYS A C 1
ATOM 549 O O . LYS A 1 70 ? -10.324 3.905 -4.230 1.00 72.38 70 LYS A O 1
ATOM 554 N N . ASP A 1 71 ? -8.636 2.561 -4.905 1.00 75.31 71 ASP A N 1
ATOM 555 C CA . ASP A 1 71 ? -9.392 1.692 -5.810 1.00 75.31 71 ASP A CA 1
ATOM 556 C C . ASP A 1 71 ? -9.572 0.271 -5.237 1.00 75.31 71 ASP A C 1
ATOM 558 O O . ASP A 1 71 ? -9.789 -0.674 -5.987 1.00 75.31 71 ASP A O 1
ATOM 562 N N . SER A 1 72 ? -9.449 0.105 -3.913 1.00 78.81 72 SER A N 1
ATOM 563 C CA . SER A 1 72 ? -9.746 -1.168 -3.241 1.00 78.81 72 SER A CA 1
ATOM 564 C C . SER A 1 72 ? -11.225 -1.527 -3.346 1.00 78.81 72 SER A C 1
ATOM 566 O O . SER A 1 72 ? -12.093 -0.658 -3.231 1.00 78.81 72 SER A O 1
ATOM 568 N N . ASP A 1 73 ? -11.509 -2.822 -3.436 1.00 82.06 73 ASP A N 1
ATOM 569 C CA . ASP A 1 73 ? -12.863 -3.352 -3.292 1.00 82.06 73 ASP A CA 1
ATOM 570 C C . ASP A 1 73 ? -13.407 -3.143 -1.865 1.00 82.06 73 ASP A C 1
ATOM 572 O O . ASP A 1 73 ? -12.655 -3.032 -0.889 1.00 82.06 73 ASP A O 1
ATOM 576 N N . ASP A 1 74 ? -14.735 -3.159 -1.712 1.00 76.12 74 ASP A N 1
ATOM 577 C CA . ASP A 1 74 ? -15.408 -2.979 -0.413 1.00 76.12 74 ASP A CA 1
ATOM 578 C C . ASP A 1 74 ? -14.962 -3.999 0.648 1.00 76.12 74 ASP A C 1
ATOM 580 O O . ASP A 1 74 ? -14.991 -3.711 1.847 1.00 76.12 74 ASP A O 1
ATOM 584 N N . ILE A 1 75 ? -14.531 -5.190 0.221 1.00 77.88 75 ILE A N 1
ATOM 585 C CA . ILE A 1 75 ? -14.002 -6.232 1.107 1.00 77.88 75 ILE A CA 1
ATOM 586 C C . ILE A 1 75 ? -12.661 -5.789 1.699 1.00 77.88 75 ILE A C 1
ATOM 588 O O . ILE A 1 75 ? -12.499 -5.817 2.916 1.00 77.88 75 ILE A O 1
ATOM 592 N N . GLU A 1 76 ? -11.729 -5.315 0.869 1.00 79.38 76 GLU A N 1
ATOM 593 C CA . GLU A 1 76 ? -10.421 -4.835 1.330 1.00 79.38 76 GLU A CA 1
ATOM 594 C C . GLU A 1 76 ? -10.561 -3.603 2.229 1.00 79.38 76 GLU A C 1
ATOM 596 O O . GLU A 1 76 ? -9.903 -3.508 3.269 1.00 79.38 76 GLU A O 1
ATOM 601 N N . LYS A 1 77 ? -11.475 -2.689 1.882 1.00 80.19 77 LYS A N 1
ATOM 602 C CA . LYS A 1 77 ? -11.801 -1.524 2.717 1.00 80.19 77 LYS A CA 1
ATOM 603 C C . LYS A 1 77 ? -12.343 -1.942 4.083 1.00 80.19 77 LYS A C 1
ATOM 605 O O . LYS A 1 77 ? -11.911 -1.406 5.104 1.00 80.19 77 LYS A O 1
ATOM 610 N N . LYS A 1 78 ? -13.242 -2.934 4.130 1.00 80.44 78 LYS A N 1
ATOM 611 C CA . LYS A 1 78 ? -13.757 -3.498 5.388 1.00 80.44 78 LYS A CA 1
ATOM 612 C C . LYS A 1 78 ? -12.664 -4.160 6.218 1.00 80.44 78 LYS A C 1
ATOM 614 O O . LYS A 1 78 ? -12.623 -3.924 7.422 1.00 80.44 78 LYS A O 1
ATOM 619 N N . THR A 1 79 ? -11.777 -4.939 5.604 1.00 82.88 79 THR A N 1
ATOM 620 C CA . THR A 1 79 ? -10.659 -5.587 6.307 1.00 82.88 79 THR A CA 1
ATOM 621 C C . THR A 1 79 ? -9.701 -4.555 6.903 1.00 82.88 79 THR A C 1
ATOM 623 O O . THR A 1 79 ? -9.354 -4.648 8.078 1.00 82.88 79 THR A O 1
ATOM 626 N N . ALA A 1 80 ? -9.348 -3.515 6.146 1.00 81.44 80 ALA A N 1
ATOM 627 C CA . ALA A 1 80 ? -8.526 -2.415 6.650 1.00 81.44 80 ALA A CA 1
ATOM 628 C C . ALA A 1 80 ? -9.221 -1.636 7.785 1.00 81.44 80 ALA A C 1
ATOM 630 O O . ALA A 1 80 ? -8.589 -1.245 8.769 1.00 81.44 80 ALA A O 1
ATOM 631 N N . CYS A 1 81 ? -10.539 -1.436 7.689 1.00 80.19 81 CYS A N 1
ATOM 632 C CA . CYS A 1 81 ? -11.328 -0.858 8.775 1.00 80.19 81 CYS A CA 1
ATOM 633 C C . CYS A 1 81 ? -11.355 -1.749 10.024 1.00 80.19 81 CYS A C 1
ATOM 635 O O . CYS A 1 81 ? -11.268 -1.231 11.137 1.00 80.19 81 CYS A O 1
ATOM 637 N N . GLN A 1 82 ? -11.448 -3.069 9.857 1.00 80.50 82 GLN A N 1
ATOM 638 C CA . GLN A 1 82 ? -11.441 -4.026 10.960 1.00 80.50 82 GLN A CA 1
ATOM 639 C C . GLN A 1 82 ? -10.123 -3.961 11.732 1.00 80.50 82 GLN A C 1
ATOM 641 O O . GLN A 1 82 ? -10.151 -3.839 12.953 1.00 80.50 82 GLN A O 1
ATOM 646 N N . GLU A 1 83 ? -8.986 -3.931 11.035 1.00 79.56 83 GLU A N 1
ATOM 647 C CA . GLU A 1 83 ? -7.665 -3.796 11.660 1.00 79.56 83 GLU A CA 1
ATOM 648 C C . GLU A 1 83 ? -7.566 -2.514 12.511 1.00 79.56 83 GLU A C 1
ATOM 650 O O . GLU A 1 83 ? -7.060 -2.520 13.635 1.00 79.56 83 GLU A O 1
ATOM 655 N N . MET A 1 84 ? -8.132 -1.405 12.027 1.00 78.31 84 MET A N 1
ATOM 656 C CA . MET A 1 84 ? -8.147 -0.134 12.761 1.00 78.31 84 MET A CA 1
ATOM 657 C C . MET A 1 84 ? -9.077 -0.155 13.977 1.00 78.31 84 MET A C 1
ATOM 659 O O . MET A 1 84 ? -8.746 0.441 15.009 1.00 78.31 84 MET A O 1
ATOM 663 N N . CYS A 1 85 ? -10.221 -0.835 13.875 1.00 77.19 85 CYS A N 1
ATOM 664 C CA . CYS A 1 85 ? -11.115 -1.055 15.008 1.00 77.19 85 CYS A CA 1
ATOM 665 C C . CYS A 1 85 ? -10.440 -1.943 16.069 1.00 77.19 85 CYS A C 1
ATOM 667 O O . CYS A 1 85 ? -10.507 -1.612 17.256 1.00 77.19 85 CYS A O 1
ATOM 669 N N . GLU A 1 86 ? -9.764 -3.014 15.633 1.00 73.50 86 GLU A N 1
ATOM 670 C CA . GLU A 1 86 ? -9.120 -4.026 16.475 1.00 73.50 86 GLU A CA 1
ATOM 671 C C . GLU A 1 86 ? -7.944 -3.483 17.289 1.00 73.50 86 GLU A C 1
ATOM 673 O O . GLU A 1 86 ? -7.857 -3.721 18.493 1.00 73.50 86 GLU A O 1
ATOM 678 N N . VAL A 1 87 ? -7.062 -2.711 16.654 1.00 62.97 87 VAL A N 1
ATOM 679 C CA . VAL A 1 87 ? -5.764 -2.346 17.244 1.00 62.97 87 VAL A CA 1
ATOM 680 C C . VAL A 1 87 ? -5.830 -1.104 18.135 1.00 62.97 87 VAL A C 1
ATOM 682 O O . VAL A 1 87 ? -5.084 -1.005 19.111 1.00 62.97 87 VAL A O 1
ATOM 685 N N . LYS A 1 88 ? -6.689 -0.125 17.823 1.00 57.53 88 LYS A N 1
ATOM 686 C CA . LYS A 1 88 ? -6.660 1.181 18.511 1.00 57.53 88 LYS A CA 1
ATOM 687 C C . LYS A 1 88 ? -7.723 1.364 19.588 1.00 57.53 88 LYS A C 1
ATOM 689 O O . LYS A 1 88 ? -7.526 2.192 20.477 1.00 57.53 88 LYS A O 1
ATOM 694 N N . HIS A 1 89 ? -8.844 0.646 19.508 1.00 56.91 89 HIS A N 1
ATOM 695 C CA . HIS A 1 89 ? -10.029 1.006 20.294 1.00 56.91 89 HIS A CA 1
ATOM 696 C 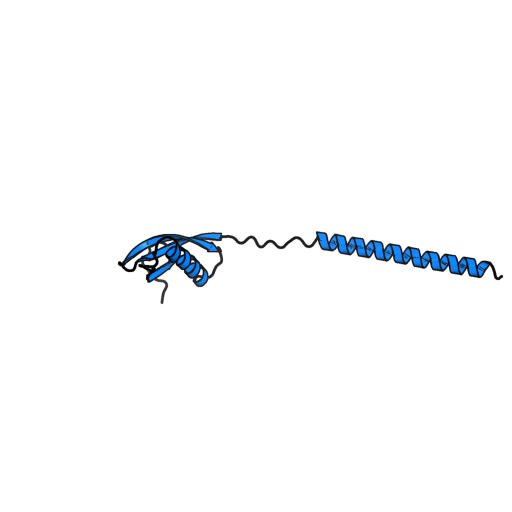C . HIS A 1 89 ? -10.844 -0.170 20.841 1.00 56.91 89 HIS A C 1
ATOM 698 O O . HIS A 1 89 ? -11.578 0.029 21.810 1.00 56.91 89 HIS A O 1
ATOM 704 N N . SER A 1 90 ? -10.700 -1.386 20.308 1.00 52.19 90 SER A N 1
ATOM 705 C CA . SER A 1 90 ? -11.126 -2.594 21.019 1.00 52.19 90 SER A CA 1
ATOM 706 C C . SER A 1 90 ? -9.956 -3.177 21.798 1.00 52.19 90 SER A C 1
ATOM 708 O O . SER A 1 90 ? -8.939 -3.562 21.237 1.00 52.19 90 SER A O 1
ATOM 710 N N . THR A 1 91 ? -10.085 -3.253 23.114 1.00 55.00 91 THR A N 1
ATOM 711 C CA . THR A 1 91 ? -9.150 -4.033 23.923 1.00 55.00 91 THR A CA 1
ATOM 712 C C . THR A 1 91 ? -9.418 -5.532 23.717 1.00 55.00 91 THR A C 1
ATOM 714 O O . THR A 1 91 ? -10.526 -5.901 23.324 1.00 55.00 91 THR A O 1
ATOM 717 N N . PRO A 1 92 ? -8.469 -6.431 24.046 1.00 55.00 92 PRO A N 1
ATOM 718 C CA . PRO A 1 92 ? -8.682 -7.886 23.984 1.00 55.00 92 PRO A CA 1
ATOM 719 C C . PRO A 1 92 ? -9.907 -8.381 24.775 1.00 55.00 92 PRO A C 1
ATOM 721 O O . PRO A 1 92 ? -10.438 -9.451 24.505 1.00 55.00 92 PRO A O 1
ATOM 724 N N . LEU A 1 93 ? -10.365 -7.592 25.751 1.00 55.97 93 LEU A N 1
ATOM 725 C CA . LEU A 1 93 ? -11.548 -7.861 26.571 1.00 55.97 93 LEU A CA 1
ATOM 726 C C . LEU A 1 93 ? -12.868 -7.422 25.907 1.00 55.97 93 LEU A C 1
ATOM 728 O O . LEU A 1 93 ? -13.929 -7.865 26.339 1.00 55.97 93 LEU A O 1
ATOM 732 N N . HIS A 1 94 ? -12.826 -6.589 24.860 1.00 55.25 94 HIS A N 1
ATOM 733 C CA . HIS A 1 94 ? -14.003 -6.085 24.147 1.00 55.25 94 HIS A CA 1
ATOM 734 C C . HIS A 1 94 ? -13.750 -5.958 22.633 1.00 55.25 94 HIS A C 1
ATOM 736 O O . HIS A 1 94 ? -13.626 -4.832 22.142 1.00 55.25 94 HIS A O 1
ATOM 742 N N . PRO A 1 95 ? -13.703 -7.070 21.872 1.00 61.19 95 PRO A N 1
ATOM 743 C CA . PRO A 1 95 ? -13.648 -7.033 20.411 1.00 61.19 95 PRO A CA 1
ATOM 744 C C . PRO A 1 95 ? -14.780 -6.192 19.811 1.00 61.19 95 PRO A C 1
ATOM 746 O O . PRO A 1 95 ? -15.886 -6.109 20.360 1.00 61.19 95 PRO A O 1
ATOM 749 N N . SER A 1 96 ? -14.490 -5.558 18.676 1.00 69.38 96 SER A N 1
ATOM 750 C CA . SER A 1 96 ? -15.482 -4.808 17.912 1.00 69.38 96 SER A CA 1
ATOM 751 C C . SER A 1 96 ? -16.477 -5.772 17.248 1.00 69.38 96 SER A C 1
ATOM 753 O O . SER A 1 96 ? -16.083 -6.750 16.624 1.00 69.38 96 SER A O 1
ATOM 755 N N . ILE A 1 97 ? -17.781 -5.544 17.437 1.00 69.94 97 ILE A N 1
ATOM 756 C CA . ILE A 1 97 ? -18.853 -6.447 16.960 1.00 69.94 97 ILE A CA 1
ATOM 757 C C . ILE A 1 97 ? -19.376 -6.024 15.578 1.00 69.94 97 ILE A C 1
ATOM 759 O O . ILE A 1 97 ? -19.891 -6.842 14.821 1.00 69.94 97 ILE A O 1
ATOM 763 N N . LEU A 1 98 ? -19.247 -4.742 15.234 1.00 74.06 98 LEU A N 1
ATOM 764 C CA . LEU A 1 98 ? -19.706 -4.193 13.961 1.00 74.06 98 LEU A CA 1
ATOM 765 C C . LEU A 1 98 ? -18.586 -3.357 13.352 1.00 74.06 98 LEU A C 1
ATOM 767 O O . LEU A 1 98 ? -18.093 -2.444 14.012 1.00 74.06 98 LEU A O 1
ATOM 771 N N . VAL A 1 99 ? -18.234 -3.649 12.102 1.00 77.50 99 VAL A N 1
ATOM 772 C CA . VAL A 1 99 ? -17.301 -2.860 11.294 1.00 77.50 99 VAL A CA 1
ATOM 773 C C . VAL A 1 99 ? -18.023 -2.465 10.013 1.00 77.50 99 VAL A C 1
ATOM 775 O O . VAL A 1 99 ? -18.376 -3.321 9.202 1.00 77.50 99 VAL A O 1
ATOM 778 N N . ASN A 1 100 ? -18.255 -1.168 9.836 1.00 76.12 100 ASN A N 1
ATOM 779 C CA . ASN A 1 100 ? -18.808 -0.605 8.609 1.00 76.12 100 ASN A CA 1
ATOM 780 C C . ASN A 1 100 ? -17.871 0.459 8.051 1.00 76.12 100 ASN A C 1
ATOM 782 O O . ASN A 1 100 ? -17.298 1.247 8.796 1.00 76.12 100 ASN A O 1
ATOM 786 N N . VAL A 1 101 ? -17.757 0.503 6.730 1.00 75.94 101 VAL A N 1
ATOM 787 C CA . VAL A 1 101 ? -17.056 1.577 6.027 1.00 75.94 101 VAL A CA 1
ATOM 788 C C . VAL A 1 101 ? -18.015 2.766 5.913 1.00 75.94 101 VAL A C 1
ATOM 790 O O . VAL A 1 101 ? -19.176 2.602 5.539 1.00 75.94 101 VAL A O 1
ATOM 793 N N . GLY A 1 102 ? -17.554 3.957 6.280 1.00 75.25 102 GLY A N 1
ATOM 794 C CA . GLY A 1 102 ? -18.328 5.195 6.337 1.00 75.25 102 GLY A CA 1
ATOM 795 C C . GLY A 1 102 ? -18.494 5.771 7.750 1.00 75.25 102 GLY A C 1
ATOM 796 O O . GLY A 1 102 ? -18.001 5.242 8.746 1.00 75.25 102 GLY A O 1
ATOM 797 N N . LYS A 1 103 ? -19.194 6.908 7.831 1.00 73.25 103 LYS A N 1
ATOM 798 C CA . LYS A 1 103 ? -19.490 7.610 9.091 1.00 73.25 103 LYS A CA 1
ATOM 799 C C . LYS A 1 103 ? -20.629 6.929 9.854 1.00 73.25 103 LYS A C 1
ATOM 801 O O . LYS A 1 103 ? -21.624 6.520 9.254 1.00 73.25 103 LYS A O 1
ATOM 806 N N . CYS A 1 104 ? -20.548 6.913 11.182 1.00 71.50 104 CYS A N 1
ATOM 807 C CA . CYS A 1 104 ? -21.538 6.336 12.098 1.00 71.50 104 CYS A CA 1
ATOM 808 C C . CYS A 1 104 ? -22.897 7.072 12.121 1.00 71.50 104 CYS A C 1
ATOM 810 O O . CYS A 1 104 ? -23.802 6.672 12.851 1.00 71.50 104 CYS A O 1
ATOM 812 N N . GLY A 1 105 ? -23.073 8.127 11.320 1.00 58.56 105 GLY A N 1
ATOM 813 C CA . GLY A 1 105 ? -24.319 8.893 11.200 1.00 58.56 105 GLY A CA 1
ATOM 814 C C . GLY A 1 105 ? -25.149 8.622 9.941 1.00 58.56 105 GLY A C 1
ATOM 815 O O . GLY A 1 105 ? -26.249 9.156 9.829 1.00 58.56 105 GLY A O 1
ATOM 816 N N . ALA A 1 106 ? -24.673 7.803 8.999 1.00 49.66 106 ALA A N 1
ATOM 817 C CA . ALA A 1 106 ? -25.413 7.492 7.776 1.00 49.66 106 ALA A CA 1
ATOM 818 C C . ALA A 1 106 ? -26.191 6.173 7.924 1.00 49.66 106 ALA A C 1
ATOM 820 O O . ALA A 1 106 ? -25.833 5.147 7.351 1.00 49.66 106 ALA A O 1
ATOM 821 N N . ARG A 1 107 ? -27.297 6.176 8.679 1.00 44.72 107 ARG A N 1
ATOM 822 C CA . ARG A 1 107 ? -28.344 5.180 8.406 1.00 44.72 107 ARG A CA 1
ATOM 823 C C . ARG A 1 107 ? -28.897 5.492 7.018 1.00 44.72 107 ARG A C 1
ATOM 825 O O . ARG A 1 107 ? -29.562 6.511 6.873 1.00 44.72 107 ARG A O 1
ATOM 832 N N . THR A 1 108 ? -28.640 4.641 6.028 1.00 42.88 108 THR A N 1
ATOM 833 C CA . THR A 1 108 ? -29.673 3.941 5.23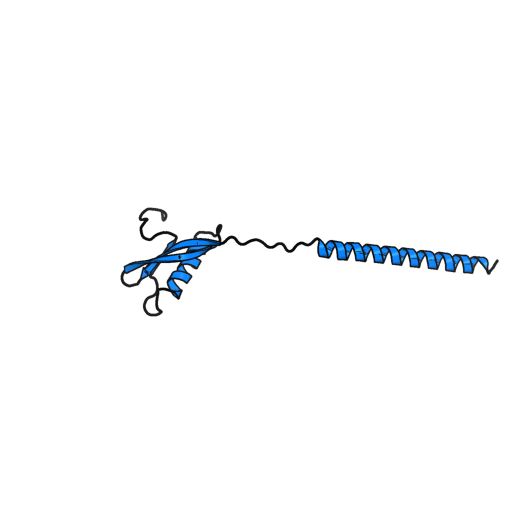3 1.00 42.88 108 THR A CA 1
ATOM 834 C C . THR A 1 108 ? -29.071 3.265 3.991 1.00 42.88 108 THR A C 1
ATOM 836 O O . THR A 1 108 ? -28.534 3.917 3.108 1.00 42.88 108 THR A O 1
ATOM 839 N N . ASN A 1 109 ? -29.266 1.943 3.927 1.00 42.25 109 ASN A N 1
ATOM 840 C CA . ASN A 1 109 ? -29.482 1.149 2.712 1.00 42.25 109 ASN A CA 1
ATOM 841 C C . ASN A 1 109 ? -28.308 0.953 1.739 1.00 42.25 109 ASN A C 1
ATOM 843 O O . ASN A 1 109 ? -28.295 1.568 0.689 1.00 42.25 109 ASN A O 1
ATOM 847 N N . HIS A 1 110 ? -27.422 -0.011 2.002 1.00 35.84 110 HIS A N 1
ATOM 848 C CA . HIS A 1 110 ? -26.806 -0.817 0.931 1.00 35.84 110 HIS A CA 1
ATOM 849 C C . HIS A 1 110 ? -26.374 -2.189 1.476 1.00 35.84 110 HIS A C 1
ATOM 851 O O . HIS A 1 110 ? -25.207 -2.545 1.471 1.00 35.84 110 HIS A O 1
ATOM 857 N N . PHE A 1 111 ? -27.339 -2.942 2.004 1.00 38.56 111 PHE A N 1
ATOM 858 C CA . PHE A 1 111 ? -27.276 -4.404 2.101 1.00 38.56 111 PHE A CA 1
ATOM 859 C C . PHE A 1 111 ? -28.704 -4.916 1.884 1.00 38.56 111 PHE A C 1
ATOM 861 O O . PHE A 1 111 ? -29.464 -5.095 2.835 1.00 38.56 111 PHE A O 1
ATOM 868 N N . ALA A 1 112 ? -29.076 -5.021 0.611 1.00 34.06 112 ALA A N 1
ATOM 869 C CA . ALA A 1 112 ? -30.123 -5.905 0.116 1.00 34.06 112 ALA A CA 1
ATOM 870 C C . ALA A 1 112 ? -29.439 -6.888 -0.836 1.00 34.06 112 ALA A C 1
ATOM 872 O O . ALA A 1 112 ? -28.533 -6.419 -1.565 1.00 34.06 112 ALA A O 1
#

Solvent-accessible surface area (backbone atoms only — not comparable to full-atom values): 6676 Å² total; per-residue (Å²): 125,77,67,60,56,56,53,50,53,53,51,53,53,52,51,53,51,52,53,51,52,51,53,52,51,51,50,50,52,53,53,53,53,50,62,70,66,61,66,81,86,75,77,82,81,57,68,39,79,43,45,18,21,31,22,38,73,86,70,50,73,50,76,43,80,21,75,32,54,68,86,55,53,73,66,57,42,41,52,42,29,40,54,49,36,46,74,78,73,21,51,97,91,38,56,57,77,40,75,44,77,39,64,83,80,69,88,77,88,91,86,129

Sequence (112 aa):
MKKDNKLLETAVLGLVIITGLVAIYYMYQVNTGRAFLQAPQFTVVQTTYEYCCCATQNGKLFEVYGKVLKDSDDIEKKTACQEMCEVKHSTPLHPSILVNVGKCGARTNHFA

Radius of gyration: 34.46 Å; Cα contacts (8 Å, |Δi|>4): 114; chains: 1; bounding box: 86×28×81 Å

Foldseek 3Di:
DVPVVVVVVVVVVVVVVVVVVVVVVVVVCVVVVVVVVPDPPPPPQAKDWWWKWWAKPVRDIDIDIFIAGPPDDLVRQQVRQLVRQAPPPADPVIRTPDIDIHDPPDDDDDDD